Protein AF-A0A940U1N0-F1 (afdb_monomer)

Nearest PDB structures (foldseek):
  8k9c-assembly1_A  TM=3.418E-01  e=6.418E+00  Homo sapiens

Radius of gyration: 21.38 Å; Cα contacts (8 Å, |Δi|>4): 19; chains: 1; bounding box: 50×45×48 Å

pLDDT: mean 89.67, std 8.6, range [58.09, 97.88]

Solvent-accessible surface area (backbone atoms only — not comparable to full-atom values): 5830 Å² total; per-residue (Å²): 112,67,69,61,54,50,51,50,53,49,65,75,42,43,69,59,54,50,51,53,51,61,72,51,58,63,48,68,59,63,74,40,38,40,79,76,66,75,44,78,76,52,72,68,54,50,52,51,52,51,51,55,52,58,59,55,53,72,51,44,69,63,51,47,49,67,68,42,94,57,21,78,63,46,46,60,56,53,49,54,54,52,50,54,51,52,53,53,55,52,53,60,56,72,70,54,80,90,125

Foldseek 3Di:
DVVVVVVVVCVVCVVVVVVLCVLCPCLVVLVCVCVPPVDDDDPVSVVVNVVNVVVVVVCVVVVCCVVDPCVVVVVVVVVVVVVVVVVVVVVVVVPPDDD

Secondary structure (DSSP, 8-state):
-HHHHHHHHHHHTHHHHHHHHHHTTTHHHHHHHHHHHSPPPPHHHHHHHHHHHHHHHTTHHHHHHHHSTTHHHHHHHHHHHHHHHHHHHHHHHHTS---

Structure (mmCIF, N/CA/C/O backbone):
data_AF-A0A940U1N0-F1
#
_entry.id   AF-A0A940U1N0-F1
#
loop_
_atom_site.group_PDB
_atom_site.id
_atom_site.type_symbol
_atom_site.label_atom_id
_atom_site.label_alt_id
_atom_site.label_comp_id
_atom_site.label_asym_id
_atom_site.label_entity_id
_atom_site.label_seq_id
_atom_site.pdbx_PDB_ins_code
_atom_site.Cartn_x
_atom_site.Cartn_y
_atom_site.Cartn_z
_atom_site.occupancy
_atom_site.B_iso_or_equiv
_atom_site.auth_seq_id
_atom_site.auth_comp_id
_atom_site.auth_asym_id
_atom_site.auth_atom_id
_atom_site.pdbx_PDB_model_num
ATOM 1 N N . MET A 1 1 ? 0.960 3.737 -27.886 1.00 82.56 1 MET A N 1
ATOM 2 C CA . MET A 1 1 ? 2.142 3.254 -27.134 1.00 82.56 1 MET A CA 1
ATOM 3 C C . MET A 1 1 ? 1.805 2.942 -25.672 1.00 82.56 1 MET A C 1
ATOM 5 O O . MET A 1 1 ? 1.686 1.769 -25.340 1.00 82.56 1 MET A O 1
ATOM 9 N N . LEU A 1 2 ? 1.544 3.941 -24.817 1.00 91.19 2 LEU A N 1
ATOM 10 C CA . LEU A 1 2 ? 1.340 3.730 -23.370 1.00 91.19 2 LEU A CA 1
ATOM 11 C C . LEU A 1 2 ? 0.150 2.817 -23.013 1.00 91.19 2 LEU A C 1
ATOM 13 O O . LEU A 1 2 ? 0.307 1.883 -22.234 1.00 91.19 2 LEU A O 1
ATOM 17 N N . LYS A 1 3 ? -1.024 3.026 -23.627 1.00 92.00 3 LYS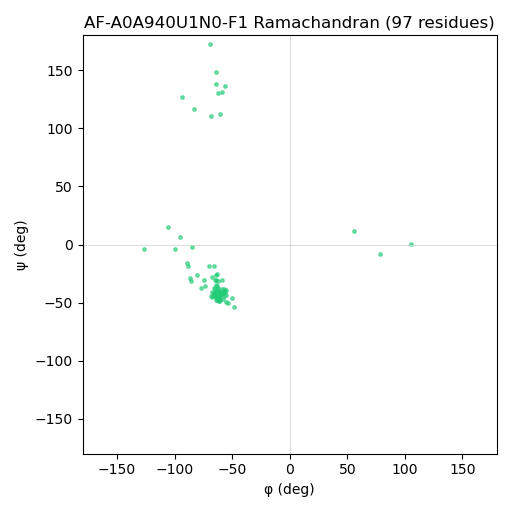 A N 1
ATOM 18 C CA . LYS A 1 3 ? -2.226 2.204 -23.368 1.00 92.00 3 LYS A CA 1
ATOM 19 C C . LYS A 1 3 ? -1.992 0.709 -23.623 1.00 92.00 3 LYS A C 1
ATOM 21 O O . LYS A 1 3 ? -2.464 -0.128 -22.863 1.00 92.00 3 LYS A O 1
ATOM 26 N N . PHE A 1 4 ? -1.232 0.375 -24.667 1.00 93.69 4 PHE A N 1
ATOM 27 C CA . PHE A 1 4 ? -0.893 -1.009 -25.006 1.00 93.69 4 PHE A CA 1
ATOM 28 C C . PHE A 1 4 ? 0.048 -1.627 -23.967 1.00 93.69 4 PHE A C 1
ATOM 30 O O . PHE A 1 4 ? -0.182 -2.742 -23.501 1.00 93.69 4 PHE A O 1
ATOM 37 N N . PHE A 1 5 ? 1.068 -0.872 -23.553 1.00 93.94 5 PHE A N 1
ATOM 38 C CA . PHE A 1 5 ? 1.995 -1.286 -22.505 1.00 93.94 5 PHE A CA 1
ATOM 39 C C . PHE A 1 5 ? 1.278 -1.532 -21.169 1.00 93.94 5 PHE A C 1
ATOM 41 O O . PHE A 1 5 ? 1.444 -2.597 -20.576 1.00 93.94 5 PHE A O 1
ATOM 48 N N . LEU A 1 6 ? 0.419 -0.601 -20.742 1.00 95.00 6 LEU A N 1
ATOM 49 C CA . LEU A 1 6 ? -0.381 -0.739 -19.522 1.00 95.00 6 LEU A CA 1
ATOM 50 C C . LEU A 1 6 ? -1.333 -1.934 -19.600 1.00 95.00 6 LEU A C 1
ATOM 52 O O . LEU A 1 6 ? -1.353 -2.753 -18.685 1.00 95.00 6 LEU A O 1
ATOM 56 N N . LYS A 1 7 ? -2.059 -2.097 -20.714 1.00 96.25 7 LYS A N 1
ATOM 57 C CA . LYS A 1 7 ? -2.938 -3.256 -20.934 1.00 96.25 7 LYS A CA 1
ATOM 58 C C . LYS A 1 7 ? -2.168 -4.571 -20.790 1.00 96.25 7 LYS A C 1
ATOM 60 O O . LYS A 1 7 ? -2.646 -5.488 -20.127 1.00 96.25 7 LYS A O 1
ATOM 65 N N . ARG A 1 8 ? -0.957 -4.653 -21.352 1.00 96.38 8 ARG A N 1
ATOM 66 C CA . ARG A 1 8 ? -0.085 -5.831 -21.228 1.00 96.38 8 ARG A CA 1
ATOM 67 C C . ARG A 1 8 ? 0.341 -6.085 -19.781 1.00 96.38 8 ARG A C 1
ATOM 69 O O . ARG A 1 8 ? 0.315 -7.233 -19.348 1.00 96.38 8 ARG A O 1
ATOM 76 N N . LEU A 1 9 ? 0.725 -5.046 -19.035 1.00 95.62 9 LEU A N 1
ATOM 77 C CA . LEU A 1 9 ? 1.101 -5.176 -17.623 1.00 95.62 9 LEU A CA 1
ATOM 78 C C . LEU A 1 9 ? -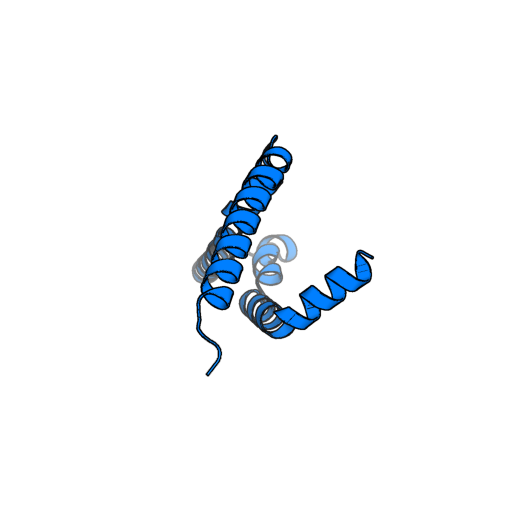0.070 -5.638 -16.751 1.00 95.62 9 LEU A C 1
ATOM 80 O O . LEU A 1 9 ? 0.115 -6.534 -15.930 1.00 95.62 9 LEU A O 1
ATOM 84 N N . ILE A 1 10 ? -1.261 -5.072 -16.956 1.00 96.25 10 ILE A N 1
ATOM 85 C CA . ILE A 1 10 ? -2.472 -5.443 -16.212 1.00 96.25 10 ILE A CA 1
ATOM 86 C C . ILE A 1 10 ? -2.840 -6.899 -16.496 1.00 96.25 10 ILE A C 1
ATOM 88 O O . ILE A 1 10 ? -3.046 -7.669 -15.564 1.00 96.25 10 ILE A O 1
ATOM 92 N N . LEU A 1 11 ? -2.860 -7.308 -17.769 1.00 96.81 11 LEU A N 1
ATOM 93 C CA . LEU A 1 11 ? -3.165 -8.691 -18.146 1.00 96.81 11 LEU A CA 1
ATOM 94 C C . LEU A 1 11 ? -2.147 -9.680 -17.565 1.00 96.81 11 LEU A C 1
ATOM 96 O O . LEU A 1 11 ? -2.541 -10.715 -17.035 1.00 96.81 11 LEU A O 1
ATOM 100 N N . LYS A 1 12 ? -0.851 -9.344 -17.608 1.00 97.44 12 LYS A N 1
ATOM 101 C CA . LYS A 1 12 ? 0.217 -10.195 -17.065 1.00 97.44 12 LYS A CA 1
ATOM 102 C C . LYS A 1 12 ? 0.123 -10.372 -15.546 1.00 97.44 12 LYS A C 1
ATOM 104 O O . LYS A 1 12 ? 0.450 -11.441 -15.047 1.00 97.44 12 LYS A O 1
ATOM 109 N N . ASN A 1 13 ? -0.310 -9.3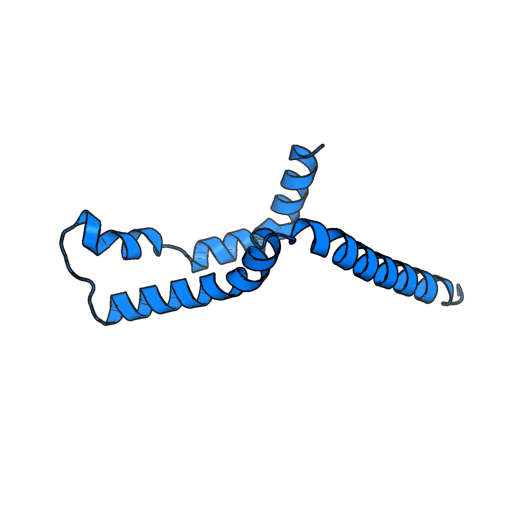42 -14.818 1.00 97.12 13 ASN A N 1
ATOM 110 C CA . ASN A 1 13 ? -0.360 -9.346 -13.352 1.00 97.12 13 ASN A CA 1
ATOM 111 C C . ASN A 1 13 ? -1.787 -9.484 -12.794 1.00 97.12 13 ASN A C 1
ATOM 113 O O . ASN A 1 13 ? -2.000 -9.238 -11.610 1.00 97.12 13 ASN A O 1
ATOM 117 N N . LYS A 1 14 ? -2.768 -9.884 -13.617 1.00 97.31 14 LYS A N 1
ATOM 118 C CA . LYS A 1 14 ? -4.195 -9.931 -13.251 1.00 97.31 14 LYS A CA 1
ATOM 119 C C . LYS A 1 14 ? -4.450 -10.663 -11.931 1.00 97.31 14 LYS A C 1
ATOM 121 O O . LYS A 1 14 ? -5.195 -10.160 -11.099 1.00 97.31 14 LYS A O 1
ATOM 126 N N . ASN A 1 15 ? -3.831 -11.829 -11.741 1.00 97.19 15 ASN A N 1
ATOM 127 C CA . ASN A 1 15 ? -4.037 -12.646 -10.542 1.00 97.19 15 ASN A CA 1
ATOM 128 C C . ASN A 1 15 ? -3.519 -11.946 -9.282 1.00 97.19 15 ASN A C 1
ATOM 130 O O . ASN A 1 15 ? -4.225 -11.917 -8.281 1.00 97.19 15 ASN A O 1
ATOM 134 N N . LEU A 1 16 ? -2.334 -11.332 -9.358 1.00 95.31 16 LEU A N 1
ATOM 135 C CA . LEU A 1 16 ? -1.765 -10.556 -8.256 1.00 95.31 16 LEU A CA 1
ATOM 136 C C . LEU A 1 16 ? -2.677 -9.375 -7.917 1.00 95.31 16 LEU A C 1
ATOM 138 O O . LEU A 1 16 ? -3.053 -9.207 -6.768 1.00 95.31 16 LEU A O 1
ATOM 142 N N . ILE A 1 17 ? -3.108 -8.605 -8.921 1.00 95.69 17 ILE A N 1
ATOM 143 C CA . ILE A 1 17 ? -4.010 -7.460 -8.716 1.00 95.69 17 ILE A CA 1
ATOM 144 C C . ILE A 1 17 ? -5.316 -7.903 -8.043 1.00 95.69 17 ILE A C 1
ATOM 146 O O . ILE A 1 17 ? -5.805 -7.226 -7.143 1.00 95.69 17 ILE A O 1
ATOM 150 N N . PHE A 1 18 ? -5.879 -9.039 -8.462 1.00 97.00 18 PHE A N 1
ATOM 151 C CA . PHE A 1 18 ? -7.094 -9.583 -7.861 1.00 97.00 18 PHE A CA 1
ATOM 152 C C . PHE A 1 18 ? -6.881 -9.999 -6.400 1.00 97.00 18 PHE A C 1
ATOM 154 O O . PHE A 1 18 ? -7.701 -9.668 -5.548 1.00 97.00 18 PHE A O 1
ATOM 161 N N . GLN A 1 19 ? -5.767 -10.671 -6.098 1.00 96.44 19 GLN A N 1
ATOM 162 C CA . GLN A 1 19 ? -5.408 -11.051 -4.729 1.00 96.44 19 GLN A CA 1
ATOM 163 C C . GLN A 1 19 ? -5.233 -9.825 -3.827 1.00 96.44 19 GLN A C 1
ATOM 165 O O . GLN A 1 19 ? -5.787 -9.800 -2.732 1.00 96.44 19 GLN A O 1
ATOM 170 N N . GLU A 1 20 ? -4.550 -8.784 -4.306 1.00 95.12 20 GLU A N 1
ATOM 171 C CA . GLU A 1 20 ? -4.384 -7.522 -3.574 1.00 95.12 20 GLU A CA 1
ATOM 172 C C . GLU A 1 20 ? -5.724 -6.820 -3.321 1.00 95.12 20 GLU A C 1
ATOM 174 O O . GLU A 1 20 ? -5.992 -6.339 -2.220 1.00 95.12 20 GLU A O 1
ATOM 179 N N . ALA A 1 21 ? -6.609 -6.800 -4.322 1.00 94.75 21 ALA A N 1
ATOM 180 C CA . ALA A 1 21 ? -7.943 -6.225 -4.181 1.00 94.75 21 ALA A CA 1
ATOM 181 C C . ALA A 1 21 ? -8.784 -6.982 -3.143 1.00 94.75 21 ALA A C 1
ATOM 183 O O . ALA A 1 21 ? -9.447 -6.354 -2.317 1.00 94.75 21 ALA A O 1
ATOM 184 N N . GLN A 1 22 ? -8.725 -8.316 -3.151 1.00 95.75 22 GLN A N 1
ATOM 185 C CA . GLN A 1 22 ? -9.392 -9.152 -2.155 1.00 95.75 22 GLN A CA 1
ATOM 186 C C . GLN A 1 22 ? -8.797 -8.930 -0.759 1.00 95.75 22 GLN A C 1
ATOM 188 O O . GLN A 1 22 ? -9.533 -8.806 0.217 1.00 95.75 22 GLN A O 1
ATOM 193 N N . GLN A 1 23 ? -7.472 -8.819 -0.655 1.00 94.81 23 GLN A N 1
ATOM 194 C CA . GLN A 1 23 ? -6.794 -8.567 0.611 1.00 94.81 23 GLN A CA 1
ATOM 195 C C . GLN A 1 23 ? -7.136 -7.196 1.197 1.00 94.81 23 GLN A C 1
ATOM 197 O O . GLN A 1 23 ? -7.171 -7.067 2.413 1.00 94.81 23 GLN A O 1
ATOM 202 N N . MET A 1 24 ? -7.418 -6.193 0.364 1.00 96.12 24 MET A N 1
ATOM 203 C CA . MET A 1 24 ? -7.810 -4.842 0.788 1.00 96.12 24 MET A CA 1
ATOM 204 C C . MET A 1 24 ? -9.334 -4.638 0.822 1.00 96.12 24 MET A C 1
ATOM 206 O O . MET A 1 24 ? -9.813 -3.523 1.055 1.00 96.12 24 MET A O 1
ATOM 210 N N . GLN A 1 25 ? -10.117 -5.698 0.607 1.00 95.56 25 GLN A N 1
ATOM 211 C CA . GLN A 1 25 ? -11.573 -5.630 0.598 1.00 95.56 25 GLN A CA 1
ATOM 212 C C . GLN A 1 25 ? -12.099 -5.116 1.944 1.00 95.56 25 GLN A C 1
ATOM 214 O O . GLN A 1 25 ? -11.705 -5.583 3.012 1.00 95.56 25 GLN A O 1
ATOM 219 N N . GLY A 1 26 ? -12.995 -4.129 1.893 1.00 95.31 26 GLY A N 1
ATOM 220 C CA . GLY A 1 26 ? -13.614 -3.539 3.083 1.00 95.31 26 GLY A CA 1
ATOM 221 C C . GLY A 1 26 ? -12.742 -2.534 3.843 1.00 95.31 26 GLY A C 1
ATOM 222 O O . GLY A 1 26 ? -13.271 -1.833 4.704 1.00 95.31 26 GLY A O 1
ATOM 223 N N . PHE A 1 27 ? -11.457 -2.377 3.495 1.00 97.19 27 PHE A N 1
ATOM 224 C CA . PHE A 1 27 ? -10.569 -1.418 4.159 1.00 97.19 27 PHE A CA 1
ATOM 225 C C . PHE A 1 27 ? -11.129 0.007 4.130 1.00 97.19 27 PHE A C 1
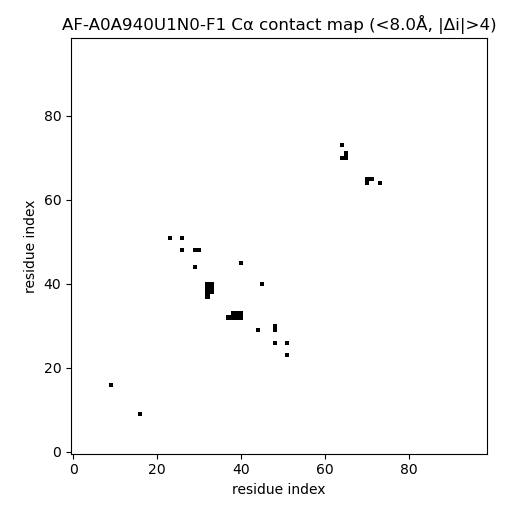ATOM 227 O O . PHE A 1 27 ? -11.215 0.647 5.173 1.00 97.19 27 PHE A O 1
ATOM 234 N N . LEU A 1 28 ? -11.556 0.494 2.958 1.00 95.19 28 LEU A N 1
ATOM 235 C CA . LEU A 1 28 ? -12.081 1.858 2.813 1.00 95.19 28 LEU A CA 1
ATOM 236 C C . LEU A 1 28 ? -13.359 2.079 3.626 1.00 95.19 28 LEU A C 1
ATOM 238 O O . LEU A 1 28 ? -13.514 3.125 4.248 1.00 95.19 28 LEU A O 1
ATOM 242 N N . PHE A 1 29 ? -14.257 1.093 3.652 1.00 95.50 29 PHE A N 1
ATOM 243 C CA . PHE A 1 29 ? -15.467 1.166 4.467 1.00 95.50 29 PHE A CA 1
ATOM 244 C C . PHE A 1 29 ? -15.110 1.285 5.952 1.00 95.50 29 PHE A C 1
ATOM 246 O O . PHE A 1 29 ? -15.582 2.197 6.627 1.00 95.50 29 PHE A O 1
ATOM 253 N N . LEU A 1 30 ? -14.214 0.421 6.435 1.00 96.88 30 LEU A N 1
ATOM 254 C CA . LEU A 1 30 ? -13.770 0.431 7.824 1.00 96.88 30 LEU A CA 1
ATOM 255 C C . LEU A 1 30 ? -13.045 1.738 8.180 1.00 96.88 30 LEU A C 1
ATOM 257 O O . LEU A 1 30 ? -13.334 2.338 9.211 1.00 96.88 30 LEU A O 1
ATOM 261 N N . LEU A 1 31 ? -12.166 2.223 7.300 1.00 96.38 31 LEU A N 1
ATOM 262 C CA . LEU A 1 31 ? -11.417 3.471 7.462 1.00 96.38 31 LEU A CA 1
ATOM 263 C C . LEU A 1 31 ? -12.321 4.714 7.481 1.00 96.38 31 LEU A C 1
ATOM 265 O O . LEU A 1 31 ? -11.991 5.706 8.121 1.00 96.38 31 LEU A O 1
ATOM 269 N N . PHE A 1 32 ? -13.457 4.695 6.788 1.00 96.44 32 PHE A N 1
ATOM 270 C CA . PHE A 1 32 ? -14.384 5.829 6.783 1.00 96.44 32 PHE A CA 1
ATOM 271 C C . PHE A 1 32 ? -15.575 5.666 7.726 1.00 96.44 32 PHE A C 1
ATOM 273 O O . PHE A 1 32 ? -16.333 6.624 7.875 1.00 96.44 32 PHE A O 1
ATOM 280 N N . LYS A 1 33 ? -15.724 4.517 8.401 1.00 96.44 33 LYS A N 1
ATOM 281 C CA . LYS A 1 33 ? -16.818 4.248 9.347 1.00 96.44 33 LYS A CA 1
ATOM 282 C C . LYS A 1 33 ? -17.005 5.391 10.345 1.00 96.44 33 LYS A C 1
ATOM 284 O O . LYS A 1 33 ? -18.102 5.936 10.431 1.00 96.44 33 LYS A O 1
ATOM 289 N N . GLU A 1 34 ? -15.939 5.783 11.044 1.00 93.12 34 GLU A N 1
ATOM 290 C CA . GLU A 1 34 ? -16.018 6.803 12.097 1.00 93.12 34 GLU A CA 1
ATOM 291 C C . GLU A 1 34 ? -16.458 8.170 11.563 1.00 93.12 34 GLU A C 1
ATOM 293 O O . GLU A 1 34 ? -17.273 8.834 12.189 1.00 93.12 34 GLU A O 1
ATOM 298 N N . ARG A 1 35 ? -16.008 8.548 10.361 1.00 92.69 35 ARG A N 1
ATOM 299 C CA . ARG A 1 35 ? -16.404 9.803 9.703 1.00 92.69 35 ARG A CA 1
ATOM 300 C C . ARG A 1 35 ? -17.837 9.775 9.164 1.00 92.69 35 ARG A C 1
ATOM 302 O O . ARG A 1 35 ? -18.488 10.808 9.122 1.00 92.69 35 ARG A O 1
ATOM 309 N N . ASN A 1 36 ? -18.295 8.629 8.667 1.00 95.06 36 ASN A N 1
ATOM 310 C CA . ASN A 1 36 ? -19.576 8.520 7.961 1.00 95.06 36 ASN A CA 1
ATOM 311 C C . ASN A 1 36 ? -20.761 8.235 8.889 1.00 95.06 36 ASN A C 1
ATOM 313 O O . ASN A 1 36 ? -21.902 8.382 8.466 1.00 95.06 36 ASN A O 1
ATOM 317 N N . THR A 1 37 ? -20.497 7.747 10.100 1.00 93.88 37 THR A N 1
ATOM 318 C CA . THR A 1 37 ? -21.540 7.284 11.029 1.00 93.88 37 THR A CA 1
ATOM 319 C C . THR A 1 37 ? -21.456 7.939 12.403 1.00 93.88 37 THR A C 1
ATOM 321 O O . THR A 1 37 ? -22.268 7.617 13.262 1.00 93.88 37 THR A O 1
ATOM 324 N N . ASP A 1 38 ? -20.438 8.773 12.645 1.00 92.94 38 ASP A N 1
ATOM 325 C CA . ASP A 1 38 ? -20.095 9.344 13.955 1.00 92.94 38 ASP A CA 1
ATOM 326 C C . ASP A 1 38 ? -19.851 8.297 15.067 1.00 92.94 38 ASP A C 1
ATOM 328 O O . ASP A 1 38 ? -19.712 8.629 16.246 1.00 92.94 38 ASP A O 1
ATOM 332 N N . THR A 1 39 ? -19.731 7.010 14.705 1.00 94.75 39 THR A N 1
ATOM 333 C CA . THR A 1 39 ? -19.423 5.917 15.636 1.00 94.75 39 THR A CA 1
ATOM 334 C C . THR A 1 39 ? -17.926 5.637 15.696 1.00 94.75 39 THR A C 1
ATOM 336 O O . THR A 1 39 ? -17.272 5.392 14.685 1.00 94.75 39 THR A O 1
ATOM 339 N N . LYS A 1 40 ? -17.358 5.637 16.905 1.00 96.12 40 LYS A N 1
ATOM 340 C CA . LYS A 1 40 ? -15.931 5.351 17.115 1.00 96.12 40 LYS A CA 1
ATOM 341 C C . LYS A 1 40 ? -15.577 3.919 16.716 1.00 96.12 40 LYS A C 1
ATOM 343 O O . LYS A 1 40 ? -16.369 2.998 16.915 1.00 96.12 40 LYS A O 1
ATOM 348 N N . TRP A 1 41 ? -14.350 3.718 16.235 1.00 97.44 41 TRP A N 1
ATOM 349 C CA . TRP A 1 41 ? -13.833 2.365 16.032 1.00 97.44 41 TRP A CA 1
ATOM 350 C C . TRP A 1 41 ? -13.693 1.591 17.340 1.00 97.44 41 TRP A C 1
ATOM 352 O O . TRP A 1 41 ? -13.144 2.110 18.324 1.00 97.44 41 TRP A O 1
ATOM 362 N N . THR A 1 42 ? -14.081 0.316 17.311 1.00 97.25 42 THR A N 1
ATOM 363 C CA . THR A 1 42 ? -13.762 -0.625 18.392 1.00 97.25 42 THR A CA 1
ATOM 364 C C . THR A 1 42 ? -12.263 -0.942 18.418 1.00 97.25 42 THR A C 1
ATOM 366 O O . THR A 1 42 ? -11.488 -0.530 17.545 1.00 97.25 42 THR A O 1
ATOM 369 N N . ARG A 1 43 ? -11.809 -1.665 19.446 1.00 97.69 43 ARG A N 1
ATOM 370 C CA . ARG A 1 43 ? -10.406 -2.096 19.529 1.00 97.69 43 ARG A CA 1
ATOM 371 C C . ARG A 1 43 ? -10.048 -3.046 18.387 1.00 97.69 43 ARG A C 1
ATOM 373 O O . ARG A 1 43 ? -9.020 -2.860 17.743 1.00 97.69 43 ARG A O 1
ATOM 380 N N . GLU A 1 44 ? -10.935 -3.984 18.096 1.00 97.56 44 GLU A N 1
ATOM 381 C CA . GLU A 1 44 ? -10.800 -5.004 17.055 1.00 97.56 44 GLU A CA 1
ATOM 382 C C . GLU A 1 44 ? -10.746 -4.351 15.665 1.00 97.56 44 GLU A C 1
ATOM 384 O O . GLU A 1 44 ? -9.893 -4.678 14.840 1.00 97.56 44 GLU A O 1
ATOM 389 N N . GLU A 1 45 ? -11.590 -3.343 15.430 1.00 97.38 45 GLU A N 1
ATOM 390 C CA . GLU A 1 45 ? -11.592 -2.564 14.189 1.00 97.38 45 GLU A CA 1
ATOM 391 C C . GLU A 1 45 ? -10.285 -1.785 13.998 1.00 97.38 45 GLU A C 1
ATOM 393 O O . GLU A 1 45 ? -9.712 -1.786 12.906 1.00 97.38 45 GLU A O 1
ATOM 398 N N . LYS A 1 46 ? -9.753 -1.169 15.062 1.00 97.56 46 LYS A N 1
ATOM 399 C CA . LYS A 1 46 ? -8.446 -0.490 15.013 1.00 97.56 46 LYS A CA 1
ATOM 400 C C . LYS A 1 46 ? -7.317 -1.463 14.692 1.00 97.56 46 LYS A C 1
ATOM 402 O O . LYS A 1 46 ? -6.407 -1.114 13.939 1.00 97.56 46 LYS A O 1
ATOM 407 N N . GLU A 1 47 ? -7.352 -2.673 15.239 1.00 97.88 47 GLU A N 1
ATOM 408 C CA . GLU A 1 47 ? -6.377 -3.714 14.906 1.00 97.88 47 GLU A CA 1
ATOM 409 C C . GLU A 1 47 ? -6.475 -4.139 13.440 1.00 97.88 47 GLU A C 1
ATOM 411 O O . GLU A 1 47 ? -5.447 -4.278 12.772 1.00 97.88 47 GLU A O 1
ATOM 416 N N . GLN A 1 48 ? -7.688 -4.279 12.907 1.00 97.38 48 GLN A N 1
ATOM 417 C CA . GLN A 1 48 ? -7.899 -4.601 11.500 1.00 97.38 48 GLN A CA 1
ATOM 418 C C . GLN A 1 48 ? -7.409 -3.471 10.576 1.00 97.38 48 GLN A C 1
ATOM 420 O O . GLN A 1 48 ? -6.693 -3.742 9.611 1.00 97.38 48 GLN A O 1
ATOM 425 N N . IL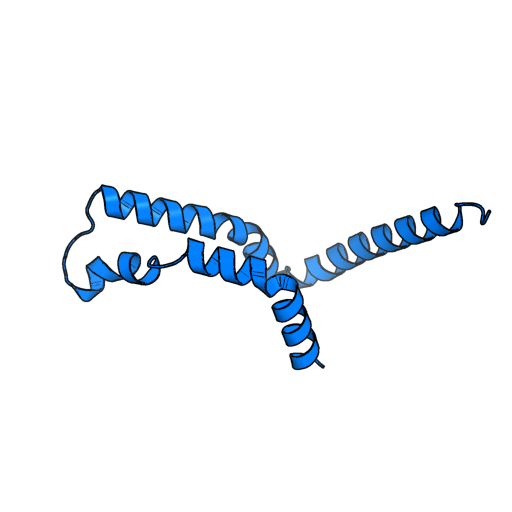E A 1 49 ? -7.676 -2.203 10.909 1.00 97.38 49 ILE A N 1
ATOM 426 C CA . ILE A 1 49 ? -7.125 -1.040 10.189 1.00 97.38 49 ILE A CA 1
ATOM 427 C C . ILE A 1 49 ? -5.593 -1.073 10.189 1.00 97.38 49 ILE A C 1
ATOM 429 O O . ILE A 1 49 ? -4.973 -0.915 9.138 1.00 97.38 49 ILE A O 1
ATOM 433 N N . ARG A 1 50 ? -4.961 -1.331 11.343 1.00 97.50 50 ARG A N 1
ATOM 434 C CA . ARG A 1 50 ? -3.495 -1.448 11.433 1.00 97.50 50 ARG A CA 1
ATOM 435 C C . ARG A 1 50 ? -2.951 -2.558 10.536 1.00 97.50 50 ARG A C 1
ATOM 437 O O . ARG A 1 50 ? -1.900 -2.364 9.931 1.00 97.50 50 ARG A O 1
ATOM 444 N N . LYS A 1 51 ? -3.647 -3.695 10.419 1.00 96.94 51 LYS A N 1
ATOM 445 C CA . LYS A 1 51 ? -3.255 -4.785 9.508 1.00 96.94 51 LYS A CA 1
ATOM 446 C C . LYS A 1 51 ? -3.273 -4.328 8.046 1.00 96.94 51 LYS A C 1
ATOM 448 O O . LYS A 1 51 ? -2.277 -4.537 7.357 1.00 96.94 51 LYS A O 1
ATOM 453 N N . TYR A 1 52 ? -4.331 -3.647 7.596 1.00 97.31 52 TYR A N 1
ATOM 454 C CA . TYR A 1 52 ? -4.390 -3.095 6.234 1.00 97.31 52 TYR A CA 1
ATOM 455 C C . TYR A 1 52 ? -3.292 -2.053 5.978 1.00 97.31 52 TYR A C 1
ATOM 457 O O . TYR A 1 52 ? -2.622 -2.100 4.949 1.00 97.31 52 TYR A O 1
ATOM 465 N N . LEU A 1 53 ? -3.055 -1.140 6.927 1.00 96.50 53 LEU A N 1
ATOM 466 C CA . LEU A 1 53 ? -2.006 -0.123 6.798 1.00 96.50 53 LEU A CA 1
ATOM 467 C C . LEU A 1 53 ? -0.600 -0.732 6.772 1.00 96.50 53 LEU A C 1
ATOM 469 O O . LEU A 1 53 ? 0.242 -0.280 6.002 1.00 96.50 53 LEU A O 1
ATOM 473 N N . LYS A 1 54 ? -0.351 -1.776 7.569 1.00 96.38 54 LYS A N 1
ATOM 474 C CA . LYS A 1 54 ? 0.920 -2.514 7.558 1.00 96.38 54 LYS A CA 1
ATOM 475 C C . LYS A 1 54 ? 1.144 -3.243 6.232 1.00 96.38 54 LYS A C 1
ATOM 477 O O . LYS A 1 54 ? 2.271 -3.305 5.754 1.00 96.38 54 LYS A O 1
ATOM 482 N N . HIS A 1 55 ? 0.086 -3.784 5.629 1.00 95.62 55 HIS A N 1
ATOM 483 C CA . HIS A 1 55 ? 0.172 -4.359 4.286 1.00 95.62 55 HIS A CA 1
ATOM 484 C C . HIS A 1 55 ? 0.515 -3.279 3.253 1.00 95.62 55 HIS A C 1
ATOM 486 O O . HIS A 1 55 ? 1.479 -3.414 2.505 1.00 95.62 55 HIS A O 1
ATOM 492 N N . LEU A 1 56 ? -0.186 -2.140 3.292 1.00 93.94 56 LEU A N 1
ATOM 493 C CA . LEU A 1 56 ? 0.069 -1.015 2.390 1.00 93.94 56 LEU A CA 1
ATOM 494 C C . LEU A 1 56 ? 1.475 -0.413 2.568 1.00 93.94 56 LEU A C 1
ATOM 496 O O . LEU A 1 56 ? 2.086 0.046 1.600 1.00 93.94 56 LEU A O 1
ATOM 500 N N . SER A 1 57 ? 2.030 -0.442 3.783 1.00 94.94 57 SER A N 1
ATOM 501 C CA . SER A 1 57 ? 3.363 0.099 4.041 1.00 94.94 57 SER A CA 1
ATOM 502 C C . SER A 1 57 ? 4.477 -0.673 3.334 1.00 94.94 57 SER A C 1
ATOM 504 O O . SER A 1 57 ? 5.554 -0.116 3.137 1.00 94.94 57 SER A O 1
ATOM 506 N N . ALA A 1 58 ? 4.229 -1.911 2.893 1.00 93.06 58 ALA A N 1
ATOM 507 C CA . ALA A 1 58 ? 5.184 -2.671 2.089 1.00 93.06 58 ALA A CA 1
ATOM 508 C C . ALA A 1 58 ? 5.478 -2.009 0.726 1.00 93.06 58 ALA A C 1
ATOM 510 O O . ALA A 1 58 ? 6.568 -2.186 0.185 1.00 93.06 58 ALA A O 1
ATOM 511 N N . TYR A 1 59 ? 4.550 -1.204 0.191 1.00 91.69 59 TYR A N 1
ATOM 512 C CA . TYR A 1 59 ? 4.727 -0.501 -1.088 1.00 91.69 59 TYR A CA 1
ATOM 513 C C . TYR A 1 59 ? 5.372 0.885 -0.932 1.00 91.69 59 TYR A C 1
ATOM 515 O O . TYR A 1 59 ? 5.877 1.441 -1.909 1.00 91.69 59 TYR A O 1
ATOM 523 N N . ILE A 1 60 ? 5.397 1.441 0.286 1.00 92.31 60 ILE A N 1
ATOM 524 C CA . ILE A 1 60 ? 5.927 2.785 0.562 1.00 92.31 60 ILE A CA 1
ATOM 525 C C . ILE A 1 60 ? 7.388 2.955 0.115 1.00 92.31 60 ILE A C 1
ATOM 527 O O . ILE A 1 60 ? 7.660 3.967 -0.530 1.00 92.31 60 ILE A O 1
ATOM 531 N N . PRO A 1 61 ? 8.326 2.014 0.361 1.00 88.50 61 PRO A N 1
ATOM 532 C CA . PRO A 1 61 ? 9.716 2.187 -0.061 1.00 88.50 61 PRO A CA 1
ATOM 533 C C . PRO A 1 61 ? 9.852 2.446 -1.563 1.00 88.50 61 PRO A C 1
ATOM 535 O O . PRO A 1 61 ? 10.603 3.323 -1.975 1.00 88.50 61 PRO A O 1
ATOM 538 N N . VAL A 1 62 ? 9.074 1.731 -2.380 1.00 86.25 62 VAL A N 1
ATOM 539 C CA . VAL A 1 62 ? 9.064 1.914 -3.835 1.00 86.25 62 VAL A CA 1
ATOM 540 C C . VAL A 1 62 ? 8.476 3.274 -4.201 1.00 86.25 62 VAL A C 1
ATOM 542 O O . VAL A 1 62 ? 9.055 3.985 -5.012 1.00 86.25 62 VAL A O 1
ATOM 545 N N . ILE A 1 63 ? 7.360 3.667 -3.583 1.00 87.50 63 ILE A N 1
ATOM 546 C CA . ILE A 1 63 ? 6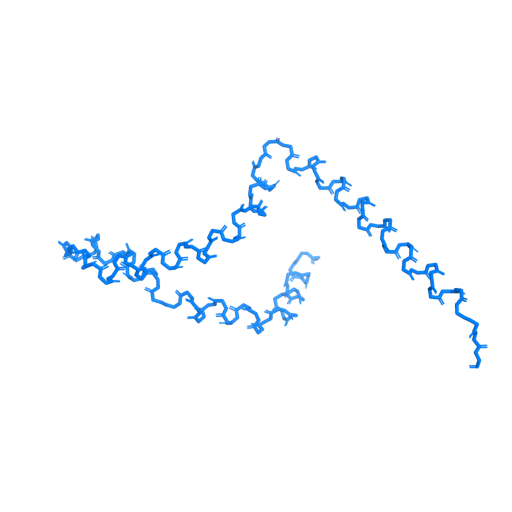.705 4.959 -3.834 1.00 87.50 63 ILE A CA 1
ATOM 547 C C . ILE A 1 63 ? 7.635 6.130 -3.482 1.00 87.50 63 ILE A C 1
ATOM 549 O O . ILE A 1 63 ? 7.730 7.085 -4.251 1.00 87.50 63 ILE A O 1
ATOM 553 N N . ILE A 1 64 ? 8.373 6.039 -2.371 1.00 88.25 64 ILE A N 1
ATOM 554 C CA . ILE A 1 64 ? 9.352 7.052 -1.954 1.00 88.25 64 ILE A CA 1
ATOM 555 C C . ILE A 1 64 ? 10.418 7.257 -3.034 1.00 88.25 64 ILE A C 1
ATOM 557 O O . ILE A 1 64 ? 10.740 8.402 -3.338 1.00 88.25 64 ILE A O 1
ATOM 561 N N . LEU A 1 65 ? 10.912 6.189 -3.675 1.00 84.31 65 LEU A N 1
ATOM 562 C CA . LEU A 1 65 ? 11.881 6.320 -4.773 1.00 84.31 65 LEU A CA 1
ATOM 563 C C . LEU A 1 65 ? 11.345 7.159 -5.938 1.00 84.31 65 LEU A C 1
ATOM 565 O O . LEU A 1 65 ? 12.132 7.818 -6.607 1.00 84.31 65 LEU A O 1
ATOM 569 N N . PHE A 1 66 ? 10.032 7.154 -6.179 1.00 80.94 66 PHE A N 1
ATOM 570 C CA . PHE A 1 66 ? 9.408 7.960 -7.230 1.00 80.94 66 PHE A CA 1
ATOM 571 C C . PHE A 1 66 ? 9.057 9.388 -6.783 1.00 80.94 66 PHE A C 1
ATOM 573 O O . PHE A 1 66 ? 9.036 10.282 -7.623 1.00 80.94 66 PHE A O 1
ATOM 580 N N . ILE A 1 67 ? 8.777 9.607 -5.492 1.00 84.88 67 ILE A N 1
ATOM 581 C CA . ILE A 1 67 ? 8.385 10.919 -4.940 1.00 84.88 67 ILE A CA 1
ATOM 582 C C . ILE A 1 67 ? 9.599 11.782 -4.566 1.00 84.88 67 ILE A C 1
ATOM 584 O O . ILE A 1 67 ? 9.514 13.007 -4.639 1.00 84.88 67 ILE A O 1
ATOM 588 N N . LEU A 1 68 ? 10.720 11.175 -4.155 1.00 82.81 68 LEU A N 1
ATOM 589 C CA . LEU A 1 68 ? 11.915 11.919 -3.752 1.00 82.81 68 LEU A CA 1
ATOM 590 C C . LEU A 1 68 ? 12.382 12.867 -4.873 1.00 82.81 68 LEU A C 1
ATOM 592 O O . LEU A 1 68 ? 12.451 12.449 -6.034 1.00 82.81 68 LEU A O 1
ATOM 596 N N . PRO A 1 69 ? 12.766 14.119 -4.557 1.00 74.06 69 PRO A N 1
ATOM 597 C CA . PRO A 1 69 ? 13.441 14.977 -5.523 1.00 74.06 69 PRO A CA 1
ATOM 598 C C . PRO A 1 69 ? 14.756 14.293 -5.928 1.00 74.06 69 PRO A C 1
ATOM 600 O O . PRO A 1 69 ? 15.638 14.087 -5.101 1.00 74.06 69 PRO A O 1
ATOM 603 N N . GLY A 1 70 ? 14.852 13.859 -7.188 1.00 73.44 70 GLY A N 1
ATOM 604 C CA . GLY A 1 70 ? 15.932 12.986 -7.667 1.00 73.44 70 GLY A CA 1
ATOM 605 C C . GLY A 1 70 ? 15.538 11.521 -7.908 1.00 73.44 70 GLY A C 1
ATOM 606 O O . GLY A 1 70 ? 16.360 10.755 -8.394 1.00 73.44 70 GLY A O 1
ATOM 607 N N . GLY A 1 71 ? 14.284 11.115 -7.692 1.00 73.12 71 GLY A N 1
ATOM 608 C CA . GLY A 1 71 ? 13.774 9.803 -8.118 1.00 73.12 71 GLY A CA 1
ATOM 609 C C . GLY A 1 71 ? 13.968 9.551 -9.616 1.00 73.12 71 GLY A C 1
ATOM 610 O O . GLY A 1 71 ? 14.430 8.490 -10.033 1.00 73.12 71 GLY A O 1
ATOM 611 N N . SER A 1 72 ? 13.763 10.591 -10.427 1.00 71.19 72 SER A N 1
ATOM 612 C CA . SER A 1 72 ? 14.092 10.583 -11.857 1.00 71.19 72 SER A CA 1
ATOM 613 C C . SER A 1 72 ? 15.592 10.427 -12.146 1.00 71.19 72 SER A C 1
ATOM 615 O O . SER A 1 72 ? 15.929 9.912 -13.204 1.00 71.19 72 SER A O 1
ATOM 617 N N . LEU A 1 73 ? 16.486 10.833 -11.230 1.00 73.94 73 LEU A N 1
ATOM 618 C CA . LEU A 1 73 ? 17.938 10.596 -11.319 1.00 73.94 73 LEU A CA 1
ATOM 619 C C . LEU A 1 73 ? 18.322 9.179 -10.864 1.00 73.94 73 LEU A C 1
ATOM 621 O O . LEU A 1 73 ? 19.316 8.635 -11.335 1.00 73.94 73 LEU A O 1
ATOM 625 N N . LEU A 1 74 ? 17.529 8.544 -9.999 1.00 77.06 74 LEU A N 1
ATOM 626 C CA . LEU A 1 74 ? 17.725 7.140 -9.621 1.00 77.06 74 LEU A CA 1
ATOM 627 C C . LEU A 1 74 ? 17.301 6.174 -10.734 1.00 77.06 74 LEU A C 1
ATOM 629 O O . LEU A 1 74 ? 17.902 5.110 -10.879 1.00 77.06 74 LEU A O 1
ATOM 633 N N . LEU A 1 75 ? 16.305 6.541 -11.548 1.00 82.94 75 LEU A N 1
ATOM 634 C CA . LEU A 1 75 ? 15.864 5.740 -12.694 1.00 82.94 75 LEU A CA 1
ATOM 635 C C . LEU A 1 75 ? 16.996 5.362 -13.672 1.00 82.94 75 LEU A C 1
ATOM 637 O O . LEU A 1 75 ? 17.110 4.172 -13.959 1.00 82.94 75 LEU A O 1
ATOM 641 N N . PRO A 1 76 ? 17.855 6.278 -14.167 1.00 82.50 76 PRO A N 1
ATOM 642 C CA . PRO A 1 76 ? 18.950 5.908 -15.065 1.00 82.50 76 PRO A CA 1
ATOM 643 C C . PRO A 1 76 ? 19.968 4.972 -14.402 1.00 82.50 76 PRO A C 1
ATOM 645 O O . PRO A 1 76 ? 20.432 4.039 -15.051 1.00 82.50 76 PRO A O 1
ATOM 648 N N . ILE A 1 77 ? 20.250 5.132 -13.103 1.00 85.25 77 ILE A N 1
ATOM 649 C CA . ILE A 1 77 ? 21.126 4.212 -12.355 1.00 85.25 77 ILE A CA 1
ATOM 650 C C . ILE A 1 77 ? 20.497 2.810 -12.278 1.00 85.25 77 ILE A C 1
ATOM 652 O O . ILE A 1 77 ? 21.163 1.802 -12.513 1.00 85.25 77 ILE A O 1
ATOM 656 N N . LEU A 1 78 ? 19.197 2.729 -11.985 1.00 81.81 78 LEU A N 1
ATOM 657 C CA . LEU A 1 78 ? 18.445 1.471 -11.950 1.00 81.81 78 LEU A CA 1
ATOM 658 C C . LEU A 1 78 ? 18.403 0.774 -13.316 1.00 81.81 78 LEU A C 1
ATOM 660 O O . LEU A 1 78 ? 18.586 -0.444 -13.380 1.00 81.81 78 LEU A O 1
ATOM 664 N N . VAL A 1 79 ? 18.180 1.533 -14.392 1.00 86.81 79 VAL A N 1
ATOM 665 C CA . VAL A 1 79 ? 18.185 1.023 -15.773 1.00 86.81 79 VAL A CA 1
ATOM 666 C C . VAL A 1 79 ? 19.556 0.449 -16.123 1.00 86.81 79 VAL A C 1
ATOM 668 O O . VAL A 1 79 ? 19.630 -0.696 -16.560 1.00 86.81 79 VAL A O 1
ATOM 671 N N . GLU A 1 80 ? 20.632 1.178 -15.830 1.00 88.69 80 GLU A N 1
ATOM 672 C CA . GLU A 1 80 ? 22.009 0.741 -16.081 1.00 88.69 80 GLU A CA 1
ATOM 673 C C . GLU A 1 80 ? 22.341 -0.576 -15.353 1.00 88.69 80 GLU A C 1
ATOM 675 O O . GLU A 1 80 ? 22.930 -1.498 -15.923 1.00 88.69 80 GLU A O 1
ATOM 680 N N . ILE A 1 81 ? 21.912 -0.722 -14.095 1.00 88.19 81 ILE A N 1
ATOM 681 C CA . ILE A 1 81 ? 22.097 -1.964 -13.328 1.00 88.19 81 ILE A CA 1
ATOM 682 C C . ILE A 1 81 ? 21.292 -3.122 -13.941 1.00 88.19 81 ILE A C 1
ATOM 684 O O . ILE A 1 81 ? 21.794 -4.252 -14.018 1.00 88.19 81 ILE A O 1
ATOM 688 N N . LEU A 1 82 ? 20.047 -2.877 -14.366 1.00 88.88 82 LEU A N 1
ATOM 689 C CA . LEU A 1 82 ? 19.214 -3.899 -15.006 1.00 88.88 82 LEU A CA 1
ATOM 690 C C . LEU A 1 82 ? 19.803 -4.356 -16.344 1.00 88.88 82 LEU A C 1
ATOM 692 O O . LEU A 1 82 ? 19.853 -5.563 -16.602 1.00 88.88 82 LEU A O 1
ATOM 696 N N . ASP A 1 83 ? 20.281 -3.423 -17.164 1.00 90.12 83 ASP A N 1
ATOM 697 C CA . ASP A 1 83 ? 20.874 -3.728 -18.464 1.00 90.12 83 ASP A CA 1
ATOM 698 C C . ASP A 1 83 ? 22.175 -4.512 -18.312 1.00 90.12 83 ASP A C 1
ATOM 700 O O . ASP A 1 83 ? 22.341 -5.552 -18.958 1.00 90.12 83 ASP A O 1
ATOM 704 N N . ARG A 1 84 ? 23.040 -4.138 -17.360 1.00 89.25 84 ARG A N 1
ATOM 705 C CA . ARG A 1 84 ? 24.237 -4.928 -17.018 1.00 89.25 84 ARG A CA 1
ATOM 706 C C . ARG A 1 84 ? 23.890 -6.362 -16.617 1.00 89.25 84 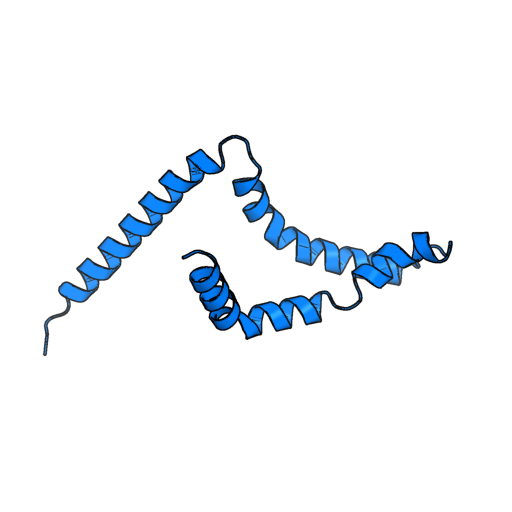ARG A C 1
ATOM 708 O O . ARG A 1 84 ? 24.579 -7.302 -17.016 1.00 89.25 84 ARG A O 1
ATOM 715 N N . ARG A 1 85 ? 22.810 -6.572 -15.855 1.00 87.31 85 ARG A N 1
ATOM 716 C CA . ARG A 1 85 ? 22.338 -7.923 -15.487 1.00 87.31 85 ARG A CA 1
ATOM 717 C C . ARG A 1 85 ? 21.804 -8.696 -16.692 1.00 87.31 85 ARG A C 1
ATOM 719 O O . ARG A 1 85 ? 22.075 -9.892 -16.810 1.00 87.31 85 ARG A O 1
ATOM 726 N N . LYS A 1 86 ? 21.056 -8.038 -17.581 1.00 87.69 86 LYS A N 1
ATOM 727 C CA . LYS A 1 86 ? 20.526 -8.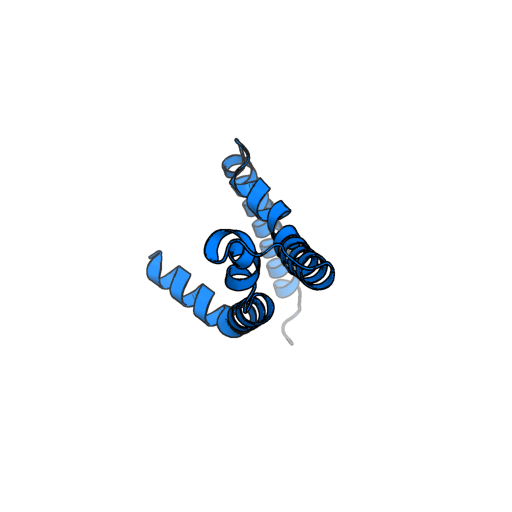651 -18.806 1.00 87.69 86 LYS A CA 1
ATOM 728 C C 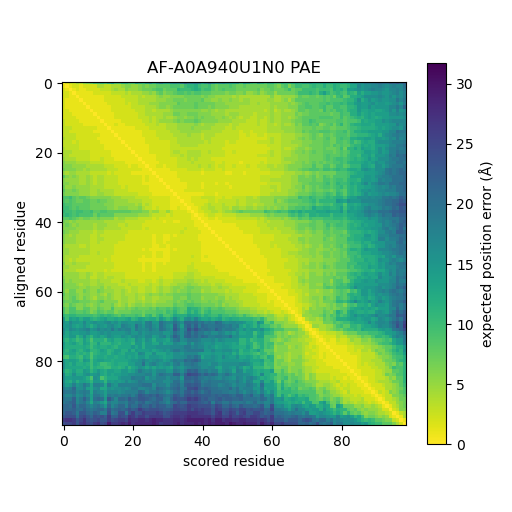. LYS A 1 86 ? 21.654 -9.101 -19.736 1.00 87.69 86 LYS A C 1
ATOM 730 O O . LYS A 1 86 ? 21.618 -10.235 -20.205 1.00 87.69 86 LYS A O 1
ATOM 735 N N . GLN A 1 87 ? 22.667 -8.261 -19.943 1.00 83.38 87 GLN A N 1
ATOM 736 C CA . GLN A 1 87 ? 23.834 -8.585 -20.769 1.00 83.38 87 GLN A CA 1
ATOM 737 C C . GLN A 1 87 ? 24.601 -9.796 -20.220 1.00 83.38 87 GLN A C 1
ATOM 739 O O . GLN A 1 87 ? 24.906 -10.717 -20.972 1.00 83.38 87 GLN A O 1
ATOM 744 N N . ARG A 1 88 ? 24.817 -9.863 -18.898 1.00 80.19 88 ARG A N 1
ATOM 745 C CA . ARG A 1 88 ? 25.445 -11.032 -18.251 1.00 80.19 88 ARG A CA 1
ATOM 746 C C . ARG A 1 88 ? 24.649 -12.324 -18.453 1.00 80.19 88 ARG A C 1
ATOM 748 O O . ARG A 1 88 ? 25.238 -13.365 -18.715 1.00 80.19 88 ARG A O 1
ATOM 755 N N . ARG A 1 89 ? 23.314 -12.269 -18.361 1.00 82.00 89 ARG A N 1
ATOM 756 C CA . ARG A 1 89 ? 22.456 -13.438 -18.635 1.00 82.00 89 ARG A CA 1
ATOM 757 C C . ARG A 1 89 ? 22.555 -13.891 -20.090 1.00 82.00 89 ARG A C 1
ATOM 759 O O . ARG A 1 89 ? 22.629 -15.088 -20.325 1.00 82.00 89 ARG A O 1
ATOM 766 N N . ALA A 1 90 ? 22.571 -12.959 -21.042 1.00 81.31 90 ALA A N 1
ATOM 767 C CA . ALA A 1 90 ? 22.713 -13.286 -22.459 1.00 81.31 90 ALA A CA 1
ATOM 768 C C . ALA A 1 90 ? 24.080 -13.924 -22.766 1.00 81.31 90 ALA A C 1
ATOM 770 O O . ALA A 1 90 ? 24.124 -14.960 -23.421 1.00 81.31 90 ALA A O 1
ATOM 771 N N . ALA A 1 91 ? 25.165 -13.366 -22.217 1.00 79.88 91 ALA A N 1
ATOM 772 C CA . ALA A 1 91 ? 26.518 -13.903 -22.373 1.00 79.88 91 ALA A CA 1
ATOM 773 C C . ALA A 1 91 ? 26.651 -15.341 -21.832 1.00 79.88 91 ALA A C 1
ATOM 775 O O . ALA A 1 91 ? 27.221 -16.201 -22.500 1.00 79.88 91 ALA A O 1
ATOM 776 N N . ASN A 1 92 ? 26.056 -15.626 -20.668 1.00 78.12 92 ASN A N 1
ATOM 777 C CA . ASN A 1 92 ? 26.069 -16.968 -20.078 1.00 78.12 92 ASN A CA 1
ATOM 778 C C . ASN A 1 92 ? 25.262 -18.003 -20.879 1.00 78.12 92 ASN A C 1
ATOM 780 O O . ASN A 1 92 ? 25.562 -19.189 -20.805 1.00 78.12 92 ASN A O 1
ATOM 784 N N . VAL A 1 93 ? 24.230 -17.586 -21.621 1.00 78.25 93 VAL A N 1
ATOM 785 C CA . VAL A 1 93 ? 23.454 -18.494 -22.484 1.00 78.25 93 VAL A CA 1
ATOM 786 C C . VAL A 1 93 ? 24.226 -18.803 -23.769 1.00 78.25 93 VAL A C 1
ATOM 788 O O . VAL A 1 93 ? 24.230 -19.946 -24.208 1.00 78.25 93 VAL A O 1
ATOM 791 N N . SER A 1 94 ? 24.940 -17.825 -24.338 1.00 73.62 94 SER A N 1
ATOM 792 C CA . SER A 1 94 ? 25.782 -18.036 -25.529 1.00 73.62 94 SER A CA 1
ATOM 793 C C . SER A 1 94 ? 27.036 -18.882 -25.285 1.00 73.62 94 SER A C 1
ATOM 795 O O . SER A 1 94 ? 27.612 -19.389 -26.240 1.00 73.62 94 SER A O 1
ATOM 797 N N . SER A 1 95 ? 27.473 -19.041 -24.032 1.00 71.75 95 SER A N 1
ATOM 798 C CA . SER A 1 95 ? 28.599 -19.914 -23.670 1.00 71.75 95 SER A CA 1
ATOM 799 C C . SER A 1 95 ? 28.203 -21.381 -23.456 1.00 71.75 95 SER A C 1
ATOM 801 O O . SER A 1 95 ? 29.070 -22.195 -23.150 1.00 71.75 95 SER A O 1
ATOM 803 N N . ILE A 1 96 ? 26.913 -21.729 -23.572 1.00 74.56 96 ILE A N 1
ATOM 804 C CA . ILE A 1 96 ? 26.448 -23.120 -23.508 1.00 74.56 96 ILE A CA 1
ATOM 805 C C . ILE A 1 96 ? 26.638 -23.732 -24.906 1.00 74.56 96 ILE A C 1
ATOM 807 O O . ILE A 1 96 ? 26.015 -23.243 -25.851 1.00 74.56 96 ILE A O 1
ATOM 811 N N . PRO A 1 97 ? 27.493 -24.758 -25.075 1.00 72.56 97 PRO A N 1
ATOM 812 C CA . PRO A 1 97 ? 27.714 -25.372 -26.379 1.00 72.56 97 PRO A CA 1
ATOM 813 C C . PRO A 1 97 ? 26.413 -26.000 -26.890 1.00 72.56 97 PRO A C 1
ATOM 815 O O . PRO A 1 97 ? 25.738 -26.725 -26.158 1.00 72.56 97 PRO A O 1
ATOM 818 N N . ALA A 1 98 ? 26.055 -25.693 -28.139 1.00 70.94 98 ALA A N 1
ATOM 819 C CA . ALA A 1 98 ? 24.926 -26.314 -28.821 1.00 70.94 98 ALA A CA 1
ATOM 820 C C . ALA A 1 98 ? 25.269 -27.787 -29.083 1.00 70.94 98 ALA A C 1
ATOM 822 O O . ALA A 1 98 ? 26.179 -28.074 -29.859 1.00 70.94 98 ALA A O 1
ATOM 823 N N . ASN A 1 99 ? 24.580 -28.686 -28.382 1.00 58.09 99 ASN A N 1
ATOM 824 C CA . ASN A 1 99 ? 24.618 -30.128 -28.607 1.00 58.09 99 ASN A CA 1
ATOM 825 C C . ASN A 1 99 ? 23.412 -30.550 -29.443 1.00 58.09 99 ASN A C 1
ATOM 827 O O . ASN A 1 99 ? 22.310 -30.027 -29.151 1.00 58.09 99 ASN A O 1
#

Mean predicted aligned error: 8.56 Å

Sequence (99 aa):
MLKFFLKRLILKNKNLIFQEAQQMQGFLFLLFKERNTDTKWTREEKEQIRKYLKHLSAYIPVIILFILPGGSLLLPILVEILDRRKQRRAANVSSIPAN